Protein AF-X1C8N2-F1 (afdb_monomer_lite)

InterPro domains:
  IPR037171 NagB/RpiA transferase-like [SSF100950] (7-56)

pLDDT: mean 87.28, std 9.49, range [51.03, 96.25]

Radius of gyration: 13.07 Å; chains: 1; bounding box: 31×32×31 Å

Structure (mmCIF, N/CA/C/O backbone):
data_AF-X1C8N2-F1
#
_entry.id   AF-X1C8N2-F1
#
loop_
_atom_site.group_PDB
_atom_site.id
_atom_site.type_symbol
_atom_site.label_atom_id
_atom_site.label_alt_id
_atom_site.label_comp_id
_atom_site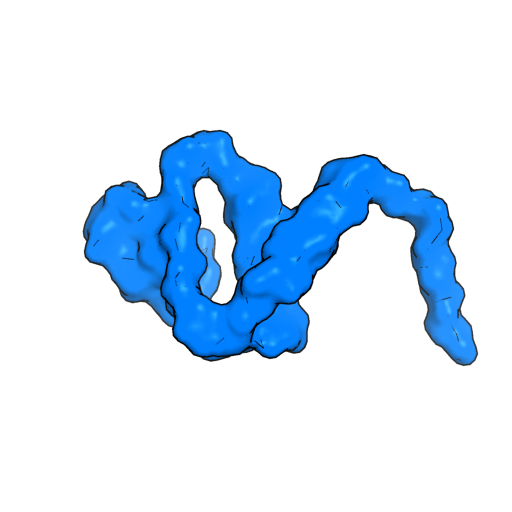.label_asym_id
_atom_site.label_entity_id
_atom_site.label_seq_id
_atom_site.pdbx_PDB_ins_code
_atom_site.Cartn_x
_atom_site.Cartn_y
_atom_site.Cartn_z
_atom_site.occupancy
_atom_site.B_iso_or_equiv
_atom_site.auth_seq_id
_atom_site.auth_comp_id
_atom_site.auth_asym_id
_atom_site.auth_atom_id
_atom_site.pdbx_PDB_model_num
ATOM 1 N N . MET A 1 1 ? -13.992 -20.359 10.628 1.00 51.03 1 MET A N 1
ATOM 2 C CA . MET A 1 1 ? -14.049 -18.943 10.208 1.00 51.03 1 MET A CA 1
ATOM 3 C C . MET A 1 1 ? -12.932 -18.224 10.931 1.00 51.03 1 MET A C 1
ATOM 5 O O . MET A 1 1 ? -12.820 -18.424 12.133 1.00 51.03 1 MET A O 1
ATOM 9 N N . SER A 1 2 ? -12.080 -17.484 10.223 1.00 67.81 2 SER A N 1
ATOM 10 C CA . SER A 1 2 ? -11.096 -16.612 10.868 1.00 67.81 2 SER A CA 1
ATOM 11 C C . SER A 1 2 ? -11.832 -15.519 11.639 1.00 67.81 2 SER A C 1
ATOM 13 O O . SER A 1 2 ? -12.766 -14.919 11.106 1.00 67.81 2 SER A O 1
ATOM 15 N N . GLU A 1 3 ? -11.440 -15.281 12.884 1.00 81.50 3 GLU A N 1
ATOM 16 C CA . GLU A 1 3 ? -11.916 -14.127 13.640 1.00 81.50 3 GLU A CA 1
ATOM 17 C C . GLU A 1 3 ? -11.265 -12.867 13.058 1.00 81.50 3 GLU A C 1
ATOM 19 O O . GLU A 1 3 ? -10.042 -12.788 12.949 1.00 81.50 3 GLU A O 1
ATOM 24 N N . TYR A 1 4 ? -12.079 -11.911 12.610 1.00 78.50 4 TYR A N 1
ATOM 25 C CA . TYR A 1 4 ? -11.573 -10.627 12.132 1.00 78.50 4 TYR A CA 1
ATOM 26 C C . TYR A 1 4 ? -11.253 -9.739 13.330 1.00 78.50 4 TYR A C 1
ATOM 28 O O . TYR A 1 4 ? -12.081 -9.620 14.239 1.00 78.50 4 TYR A O 1
ATOM 36 N N . SER A 1 5 ? -10.080 -9.096 13.312 1.00 78.12 5 SER A N 1
ATOM 37 C CA . SER A 1 5 ? -9.791 -8.030 14.273 1.00 78.12 5 SER A CA 1
ATOM 38 C C . SER A 1 5 ? -10.886 -6.968 14.171 1.00 78.12 5 SER A C 1
ATOM 40 O O . SER A 1 5 ? -11.370 -6.661 13.084 1.00 78.12 5 SER A O 1
ATOM 42 N N . LYS A 1 6 ? -11.325 -6.444 15.312 1.00 82.50 6 LYS A N 1
ATOM 43 C CA . LYS A 1 6 ? -12.268 -5.317 15.376 1.00 82.50 6 LYS A CA 1
ATOM 44 C C . LYS A 1 6 ? -11.586 -4.028 15.817 1.00 82.50 6 LYS A C 1
ATOM 46 O O . LYS A 1 6 ? -12.223 -2.981 15.812 1.00 82.50 6 LYS A O 1
ATOM 51 N N . ASP A 1 7 ? -10.321 -4.127 16.206 1.00 89.00 7 ASP A N 1
ATOM 52 C CA . ASP A 1 7 ? -9.524 -3.031 16.732 1.00 89.00 7 ASP A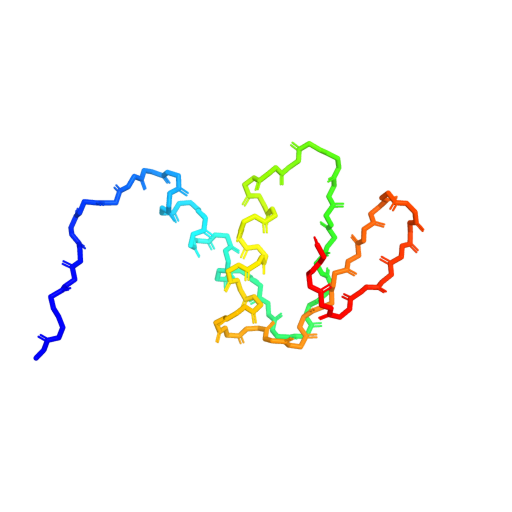 CA 1
ATOM 53 C C . ASP A 1 7 ? -8.556 -2.582 15.639 1.00 89.00 7 ASP A C 1
ATOM 55 O O . ASP A 1 7 ? -7.425 -3.057 15.553 1.00 89.00 7 ASP A O 1
ATOM 59 N N . TYR A 1 8 ? -9.072 -1.764 14.719 1.00 90.56 8 TYR A N 1
ATOM 60 C CA . TYR A 1 8 ? -8.274 -1.118 13.684 1.00 90.56 8 TYR A CA 1
ATOM 61 C C . TYR A 1 8 ? -8.138 0.356 14.018 1.00 90.56 8 TYR A C 1
ATOM 63 O O . TYR A 1 8 ? -9.119 1.044 14.315 1.00 90.56 8 TYR A O 1
ATOM 71 N N . THR A 1 9 ? -6.920 0.855 13.903 1.00 93.38 9 THR A N 1
ATOM 72 C CA . THR A 1 9 ? -6.649 2.283 13.964 1.00 93.38 9 THR A CA 1
ATOM 73 C C . THR A 1 9 ? -7.163 2.980 12.703 1.00 93.38 9 THR A C 1
ATOM 75 O O . THR A 1 9 ? -7.329 2.380 11.636 1.00 93.38 9 THR A O 1
ATOM 78 N N . VAL A 1 10 ? -7.397 4.289 12.805 1.00 93.50 10 VAL A N 1
ATOM 79 C CA . VAL A 1 10 ? -7.775 5.108 11.642 1.00 93.50 10 VAL A CA 1
ATOM 80 C C . VAL A 1 10 ? -6.684 5.063 10.565 1.00 93.50 10 VAL A C 1
ATOM 82 O O . VAL A 1 10 ? -7.004 5.016 9.379 1.00 93.50 10 VAL A O 1
ATOM 85 N N . ASP A 1 11 ? -5.414 5.002 10.964 1.00 92.94 11 ASP A N 1
ATOM 86 C CA . ASP A 1 11 ? -4.278 4.939 10.042 1.00 92.94 11 ASP A CA 1
ATOM 87 C C . ASP A 1 11 ? -4.271 3.640 9.220 1.00 92.94 11 ASP A C 1
ATOM 89 O O . ASP A 1 11 ? -4.029 3.670 8.010 1.00 92.94 11 ASP A O 1
ATOM 93 N N . GLU A 1 12 ? -4.600 2.501 9.835 1.00 92.81 12 GLU A N 1
ATOM 94 C CA . GLU A 1 12 ? -4.735 1.217 9.135 1.00 92.81 12 GLU A CA 1
ATOM 95 C C . GLU A 1 12 ? -5.902 1.238 8.146 1.00 92.81 12 GLU A C 1
ATOM 97 O O . GLU A 1 12 ? -5.747 0.813 7.000 1.00 92.81 12 GLU A O 1
ATOM 102 N N . LEU A 1 13 ? -7.050 1.793 8.549 1.00 94.25 13 LEU A N 1
ATOM 103 C CA . LEU A 1 13 ? -8.206 1.943 7.663 1.00 94.25 13 LEU A CA 1
ATOM 104 C C . LEU A 1 13 ? -7.866 2.815 6.450 1.00 94.25 13 LEU A C 1
ATOM 106 O O . LEU A 1 13 ? -8.143 2.423 5.316 1.00 94.25 13 LEU A O 1
ATOM 110 N N . MET A 1 14 ? -7.218 3.961 6.665 1.00 95.00 14 MET A N 1
ATOM 111 C CA . MET A 1 14 ? -6.787 4.850 5.584 1.00 95.00 14 MET A CA 1
ATOM 112 C C . MET A 1 14 ? -5.764 4.183 4.662 1.00 95.00 14 MET A C 1
ATOM 114 O O . MET A 1 14 ? -5.869 4.305 3.442 1.00 95.00 14 MET A O 1
ATOM 118 N N . THR A 1 15 ? -4.815 3.432 5.222 1.00 95.56 15 THR A N 1
ATOM 119 C CA . THR A 1 15 ? -3.807 2.693 4.448 1.00 95.56 15 THR A CA 1
ATOM 120 C C . THR A 1 15 ? -4.457 1.649 3.542 1.00 95.56 15 THR A C 1
ATOM 122 O O . THR A 1 15 ? -4.121 1.564 2.362 1.00 95.56 15 THR A O 1
ATOM 125 N N . VAL A 1 16 ? -5.433 0.893 4.056 1.00 95.69 16 VAL A N 1
ATOM 126 C CA . VAL A 1 16 ? -6.175 -0.106 3.273 1.00 95.69 16 VAL A CA 1
ATOM 127 C C . VAL A 1 16 ? -7.017 0.556 2.185 1.00 95.69 16 VAL A C 1
ATOM 129 O O . VAL A 1 16 ? -7.045 0.065 1.059 1.00 95.69 16 VAL A O 1
ATOM 132 N N . LEU A 1 17 ? -7.695 1.666 2.490 1.00 96.25 17 LEU A N 1
ATOM 133 C CA . LEU A 1 17 ? -8.487 2.392 1.496 1.00 96.25 17 LEU A CA 1
ATOM 134 C C . LEU A 1 17 ? -7.610 2.916 0.357 1.00 96.25 17 LEU A C 1
ATOM 136 O O . LEU A 1 17 ? -7.947 2.696 -0.799 1.00 96.25 17 LEU A O 1
ATOM 140 N N . MET A 1 18 ? -6.458 3.514 0.665 1.00 95.56 18 MET A N 1
ATOM 141 C CA . MET A 1 18 ? -5.506 3.952 -0.360 1.00 95.56 18 MET A CA 1
ATOM 142 C C . MET A 1 18 ? -4.941 2.784 -1.170 1.00 95.56 18 MET A C 1
ATOM 144 O O . MET A 1 18 ? -4.800 2.898 -2.383 1.00 95.56 18 MET A O 1
ATOM 148 N N . ALA A 1 19 ? -4.647 1.650 -0.527 1.00 96.12 19 ALA A N 1
ATOM 149 C CA . ALA A 1 19 ? -4.130 0.473 -1.220 1.00 96.12 19 ALA A CA 1
ATOM 150 C C . ALA A 1 19 ? -5.121 -0.055 -2.267 1.00 96.12 19 ALA A C 1
ATOM 152 O O . ALA A 1 19 ? -4.696 -0.526 -3.313 1.00 96.12 19 ALA A O 1
ATOM 153 N N . ARG A 1 20 ? -6.432 0.046 -2.011 1.00 95.94 20 ARG A N 1
ATOM 154 C CA . ARG A 1 20 ? -7.490 -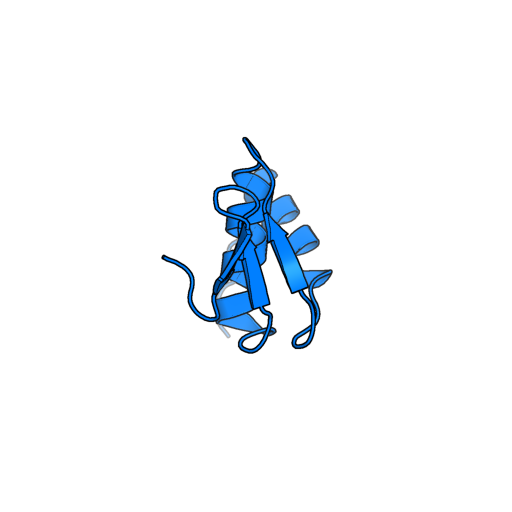0.424 -2.923 1.00 95.94 20 ARG A CA 1
ATOM 155 C C . ARG A 1 20 ? -7.665 0.423 -4.181 1.00 95.94 20 ARG A C 1
ATOM 157 O O . ARG A 1 20 ? -8.296 -0.050 -5.121 1.00 95.94 20 ARG A O 1
ATOM 164 N N . GLU A 1 21 ? -7.150 1.647 -4.190 1.00 95.31 21 GLU A N 1
ATOM 165 C CA . GLU A 1 21 ? -7.189 2.505 -5.378 1.00 95.31 21 GLU A CA 1
ATOM 166 C C . GLU A 1 21 ? -6.135 2.097 -6.418 1.00 95.31 21 GLU A C 1
ATOM 168 O O . GLU A 1 21 ? -6.254 2.466 -7.585 1.00 95.31 21 GLU A O 1
ATOM 173 N N . VAL A 1 22 ? -5.123 1.323 -6.010 1.00 94.31 22 VAL A N 1
ATOM 174 C CA . VAL A 1 22 ? -4.045 0.845 -6.879 1.00 94.31 22 VAL A CA 1
ATOM 175 C C . VAL A 1 22 ? -4.534 -0.309 -7.749 1.00 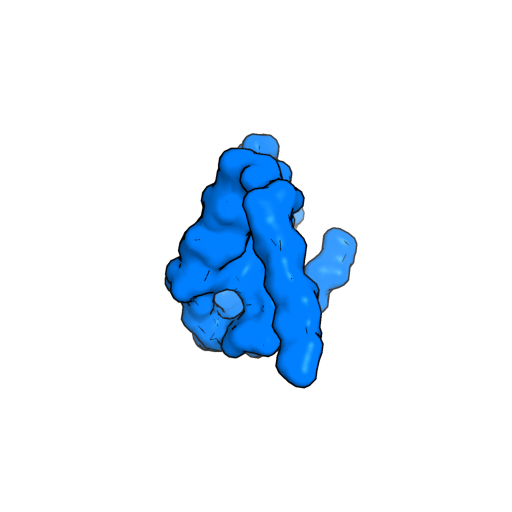94.31 22 VAL A C 1
ATOM 177 O O . VAL A 1 22 ? -5.132 -1.273 -7.272 1.00 94.31 22 VAL A O 1
ATOM 180 N N . ARG A 1 23 ? -4.222 -0.250 -9.040 1.00 94.88 23 ARG A N 1
ATOM 181 C CA . ARG A 1 23 ? -4.427 -1.340 -9.996 1.00 94.88 23 ARG A CA 1
ATOM 182 C C . ARG A 1 23 ? -3.131 -2.107 -10.213 1.00 94.88 23 ARG A C 1
ATOM 184 O O . ARG A 1 23 ? -2.037 -1.577 -10.048 1.00 94.88 23 ARG A O 1
ATOM 191 N N . ASN A 1 24 ? -3.252 -3.374 -10.605 1.00 93.25 24 ASN A N 1
ATOM 192 C CA . ASN A 1 24 ? -2.093 -4.246 -10.808 1.00 93.25 24 ASN A CA 1
ATOM 193 C C . ASN A 1 24 ? -1.126 -3.736 -11.894 1.00 93.25 24 ASN A C 1
ATOM 195 O O . ASN A 1 24 ? 0.046 -4.081 -11.878 1.00 93.25 24 ASN A O 1
ATOM 199 N N . ASP A 1 25 ? -1.599 -2.908 -12.820 1.00 92.88 25 ASP A N 1
ATOM 200 C CA . ASP A 1 25 ? -0.829 -2.314 -13.912 1.00 92.88 25 ASP A CA 1
ATOM 201 C C . ASP A 1 25 ? -0.439 -0.843 -13.673 1.00 92.88 25 ASP A C 1
ATOM 203 O O . ASP A 1 25 ? 0.118 -0.202 -14.567 1.00 92.88 25 ASP A O 1
ATOM 207 N N . ASP A 1 26 ? -0.689 -0.300 -12.476 1.00 92.94 26 ASP A N 1
ATOM 208 C CA . ASP A 1 26 ? -0.391 1.100 -12.174 1.00 92.94 26 ASP A CA 1
ATOM 209 C C . ASP A 1 26 ? 1.108 1.369 -11.977 1.00 92.94 26 ASP A C 1
ATOM 211 O O . ASP A 1 26 ? 1.873 0.561 -11.440 1.00 92.94 26 ASP A O 1
ATOM 215 N N . VAL A 1 27 ? 1.512 2.588 -12.346 1.00 91.12 27 VAL A N 1
ATOM 216 C CA . VAL A 1 27 ? 2.808 3.167 -11.976 1.00 91.12 27 VAL A CA 1
ATOM 217 C C . VAL A 1 27 ? 2.617 4.026 -10.728 1.00 91.12 27 VAL A C 1
ATOM 219 O O . VAL A 1 27 ? 2.136 5.159 -10.781 1.00 91.12 27 VAL A O 1
ATOM 222 N N . MET A 1 28 ? 3.014 3.478 -9.588 1.00 89.56 28 MET A N 1
ATOM 223 C CA . MET A 1 28 ? 2.918 4.084 -8.268 1.00 89.56 28 MET A CA 1
ATOM 224 C C . MET A 1 28 ? 4.052 5.093 -8.053 1.00 89.56 28 MET A C 1
ATOM 226 O O . MET A 1 28 ? 5.195 4.725 -7.767 1.00 89.56 28 MET A O 1
ATOM 230 N N . ILE A 1 29 ? 3.747 6.384 -8.180 1.00 88.31 29 ILE A N 1
ATOM 231 C CA . ILE A 1 29 ? 4.724 7.460 -7.964 1.00 88.31 29 ILE A CA 1
ATOM 232 C C . ILE A 1 29 ? 4.805 7.785 -6.472 1.00 88.31 29 ILE A C 1
ATOM 234 O O . ILE A 1 29 ? 3.842 8.269 -5.877 1.00 88.31 29 ILE A O 1
ATOM 238 N N . VAL A 1 30 ? 5.969 7.552 -5.868 1.00 83.75 30 VAL A N 1
ATOM 239 C CA . VAL A 1 30 ? 6.214 7.850 -4.451 1.00 83.75 30 VAL A CA 1
ATOM 240 C C . VAL A 1 30 ? 6.916 9.194 -4.333 1.00 83.75 30 VAL A C 1
ATOM 242 O O . VAL A 1 30 ? 8.036 9.353 -4.819 1.00 83.75 30 VAL A O 1
ATOM 245 N N . GLY A 1 31 ? 6.251 10.151 -3.681 1.00 80.94 31 GLY A N 1
ATOM 246 C CA . GLY A 1 31 ? 6.775 11.486 -3.400 1.00 80.94 31 GLY A CA 1
ATOM 247 C C . GLY A 1 31 ? 7.746 11.550 -2.212 1.00 80.94 31 GLY A C 1
ATOM 248 O O . GLY A 1 31 ? 7.995 10.563 -1.523 1.00 80.94 31 GLY A O 1
ATOM 249 N N . VAL A 1 32 ? 8.283 12.745 -1.935 1.00 75.56 32 VAL A N 1
ATOM 250 C CA . VAL A 1 32 ? 9.056 13.002 -0.709 1.00 75.56 32 VAL A CA 1
ATOM 251 C C . VAL A 1 32 ? 8.074 13.197 0.450 1.00 75.56 32 VAL A C 1
ATOM 253 O O . VAL A 1 32 ? 7.077 13.897 0.300 1.00 75.56 32 VAL A O 1
ATOM 256 N N . ALA A 1 33 ? 8.378 12.603 1.608 1.00 76.81 33 ALA A N 1
ATOM 257 C CA . ALA A 1 33 ? 7.622 12.754 2.858 1.00 76.81 33 ALA A CA 1
ATOM 258 C C . ALA A 1 33 ? 6.177 12.203 2.854 1.00 76.81 33 ALA A C 1
ATOM 260 O O . ALA A 1 33 ? 5.322 12.703 3.581 1.00 76.81 33 ALA A O 1
ATOM 261 N N . THR A 1 34 ? 5.904 11.125 2.108 1.00 85.69 34 THR A N 1
ATOM 262 C CA . THR A 1 34 ? 4.590 10.446 2.088 1.00 85.69 34 THR A CA 1
ATOM 263 C C . THR A 1 34 ? 4.644 9.016 2.665 1.00 85.69 34 THR A C 1
ATOM 265 O O . THR A 1 34 ? 4.421 8.051 1.927 1.00 85.69 34 THR A O 1
ATOM 268 N N . PRO A 1 35 ? 4.934 8.827 3.972 1.00 87.12 35 PRO A N 1
ATOM 269 C CA . PRO A 1 35 ? 5.118 7.495 4.565 1.00 87.12 35 PRO A CA 1
ATOM 270 C C . PRO A 1 35 ? 3.842 6.639 4.564 1.00 87.12 35 PRO A C 1
ATOM 272 O O . PRO A 1 35 ? 3.913 5.423 4.415 1.00 87.12 35 PRO A O 1
ATOM 275 N N . MET A 1 36 ? 2.663 7.258 4.671 1.00 90.56 36 MET A N 1
ATOM 276 C CA . MET A 1 36 ? 1.390 6.527 4.649 1.00 90.56 36 MET A CA 1
ATOM 277 C C . MET A 1 36 ? 1.058 5.988 3.246 1.00 90.56 36 MET A C 1
ATOM 279 O O . MET A 1 36 ? 0.607 4.856 3.103 1.00 90.56 36 MET A O 1
ATOM 283 N N . VAL A 1 37 ? 1.353 6.766 2.197 1.00 90.50 37 VAL A N 1
ATOM 284 C CA . VAL A 1 37 ? 1.193 6.332 0.795 1.00 90.50 37 VAL A CA 1
ATOM 285 C C . VAL A 1 37 ? 2.155 5.188 0.478 1.00 90.50 37 VAL A C 1
ATOM 287 O O . VAL A 1 37 ? 1.776 4.219 -0.171 1.00 90.50 37 VAL A O 1
ATOM 290 N N . TRP A 1 38 ? 3.382 5.258 0.999 1.00 90.50 38 TRP A N 1
ATOM 291 C CA . TRP A 1 38 ? 4.351 4.170 0.892 1.00 90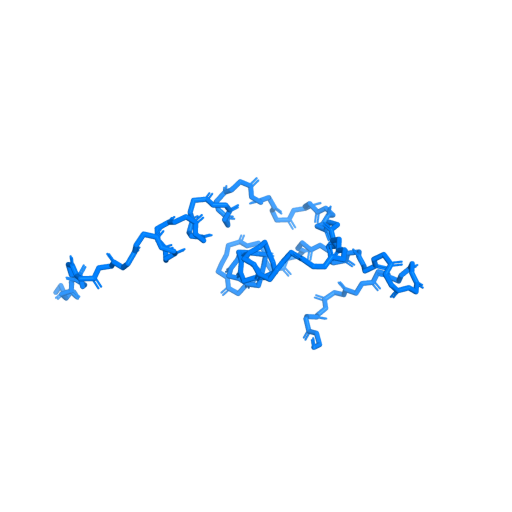.50 38 TRP A CA 1
ATOM 292 C C . TRP A 1 38 ? 3.829 2.859 1.494 1.00 90.50 38 TRP A C 1
ATOM 294 O O . TRP A 1 38 ? 3.911 1.807 0.854 1.00 90.50 38 TRP A O 1
ATOM 304 N N . ALA A 1 39 ? 3.247 2.918 2.696 1.00 93.06 39 ALA A N 1
ATOM 305 C CA . ALA A 1 39 ? 2.631 1.757 3.331 1.00 93.06 39 ALA A CA 1
ATOM 306 C C . ALA A 1 39 ? 1.471 1.198 2.488 1.00 93.06 39 ALA A C 1
ATOM 308 O O . ALA A 1 39 ? 1.392 -0.013 2.289 1.00 93.06 39 ALA A O 1
ATOM 309 N N . ALA A 1 40 ? 0.625 2.066 1.926 1.00 94.31 40 ALA A N 1
ATOM 310 C CA . ALA A 1 40 ? -0.498 1.666 1.081 1.00 94.31 40 ALA A CA 1
ATOM 311 C C . ALA A 1 40 ? -0.050 0.986 -0.222 1.00 94.31 40 ALA A C 1
ATOM 313 O O . ALA A 1 40 ? -0.558 -0.077 -0.570 1.00 94.31 40 ALA A O 1
ATOM 314 N N . PHE A 1 41 ? 0.942 1.546 -0.915 1.00 94.00 41 PHE A N 1
ATOM 315 C CA . PHE A 1 41 ? 1.502 0.945 -2.127 1.00 94.00 41 PHE A CA 1
ATOM 316 C C . PHE A 1 41 ? 2.180 -0.392 -1.842 1.00 94.00 41 PHE A C 1
ATOM 318 O O . PHE A 1 41 ? 1.992 -1.352 -2.583 1.00 94.00 41 PHE A O 1
ATOM 325 N N . THR A 1 42 ? 2.931 -0.481 -0.742 1.00 92.56 42 THR A N 1
ATOM 326 C CA . THR A 1 42 ? 3.526 -1.747 -0.285 1.00 92.56 42 THR A CA 1
ATOM 327 C C . THR A 1 42 ? 2.451 -2.787 0.003 1.00 92.56 42 THR A C 1
ATOM 329 O O . THR A 1 42 ? 2.566 -3.926 -0.444 1.00 92.56 42 THR A O 1
ATOM 332 N N . LEU A 1 43 ? 1.367 -2.395 0.675 1.00 94.62 43 LEU A N 1
ATOM 333 C CA . LEU A 1 43 ? 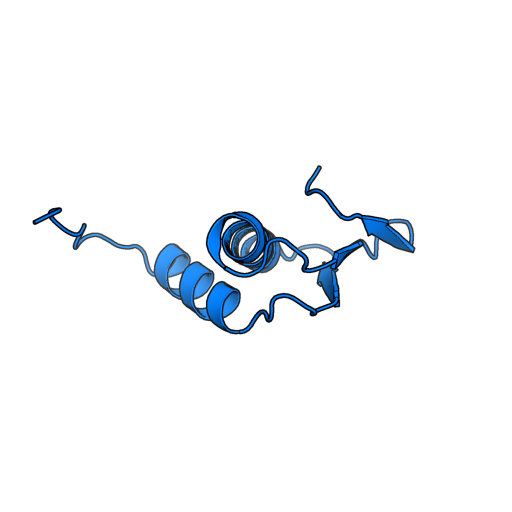0.238 -3.278 0.941 1.00 94.62 43 LEU A CA 1
ATOM 334 C C . LEU A 1 43 ? -0.445 -3.740 -0.353 1.00 94.62 43 LEU A C 1
ATOM 336 O O . LEU A 1 43 ? -0.738 -4.926 -0.489 1.00 94.62 43 LEU A O 1
ATOM 340 N N . ALA A 1 44 ? -0.674 -2.845 -1.317 1.00 95.12 44 ALA A N 1
ATOM 341 C CA . ALA A 1 44 ? -1.250 -3.198 -2.613 1.00 95.12 44 ALA A CA 1
ATOM 342 C C . ALA A 1 44 ? -0.381 -4.233 -3.347 1.00 95.12 44 ALA A C 1
ATOM 344 O O . ALA A 1 44 ? -0.885 -5.279 -3.764 1.00 95.12 44 ALA A O 1
ATOM 345 N N . LYS A 1 45 ? 0.935 -3.991 -3.390 1.00 93.25 45 LYS A N 1
ATOM 346 C CA . LYS A 1 45 ? 1.946 -4.850 -4.017 1.00 93.25 45 LYS A CA 1
ATOM 347 C C . LYS A 1 45 ? 1.955 -6.276 -3.459 1.00 93.25 45 LYS A C 1
ATOM 349 O O . LYS A 1 45 ? 1.991 -7.233 -4.223 1.00 93.25 45 LYS A O 1
ATOM 354 N N . VAL A 1 46 ? 1.891 -6.438 -2.136 1.00 94.88 46 VAL A N 1
ATOM 355 C CA . VAL A 1 46 ? 1.926 -7.768 -1.491 1.00 94.88 46 VAL A CA 1
ATOM 356 C C . VAL A 1 46 ? 0.565 -8.470 -1.440 1.00 94.88 46 VAL A C 1
ATOM 358 O O . VAL A 1 46 ? 0.483 -9.588 -0.936 1.00 94.88 46 VAL A O 1
ATOM 361 N N . THR A 1 47 ? -0.508 -7.833 -1.925 1.00 95.00 47 THR A N 1
ATOM 362 C CA . THR A 1 47 ? -1.870 -8.387 -1.861 1.00 95.00 47 THR A CA 1
ATOM 363 C C . THR A 1 47 ? -2.477 -8.649 -3.234 1.00 95.00 47 THR A C 1
ATOM 365 O O . THR A 1 47 ? -2.644 -9.803 -3.613 1.00 95.00 47 THR A O 1
ATOM 368 N N . HIS A 1 48 ? -2.849 -7.601 -3.966 1.00 94.88 48 HIS A N 1
ATOM 369 C CA . HIS A 1 48 ? -3.684 -7.698 -5.169 1.00 94.88 48 HIS A CA 1
ATOM 370 C C . HIS A 1 48 ? -3.068 -7.032 -6.404 1.00 94.88 48 HIS A C 1
ATOM 372 O O . HIS A 1 48 ? -3.575 -7.235 -7.505 1.00 94.88 48 HIS A O 1
ATOM 378 N N . ALA A 1 49 ? -1.986 -6.270 -6.232 1.00 94.69 49 ALA A N 1
ATOM 379 C CA . ALA A 1 49 ? -1.301 -5.539 -7.292 1.00 94.69 49 ALA A CA 1
ATOM 380 C C . ALA A 1 49 ? 0.209 -5.888 -7.380 1.00 94.69 49 ALA A C 1
ATOM 382 O O . ALA A 1 49 ? 1.044 -4.980 -7.329 1.00 94.69 49 ALA A O 1
ATOM 383 N N . PRO A 1 50 ? 0.606 -7.177 -7.472 1.00 93.12 50 PRO A N 1
ATOM 384 C CA . PRO A 1 50 ? 2.017 -7.585 -7.508 1.00 93.12 50 PRO A CA 1
ATOM 385 C C . PRO A 1 50 ? 2.824 -7.003 -8.676 1.00 93.12 50 PRO A C 1
ATOM 387 O O . PRO A 1 50 ? 4.033 -6.805 -8.532 1.00 93.12 50 PRO A O 1
ATOM 390 N N . ASP A 1 51 ? 2.190 -6.675 -9.799 1.00 93.00 51 ASP A N 1
ATOM 391 C CA . ASP A 1 51 ? 2.868 -6.187 -11.004 1.00 93.00 51 ASP A CA 1
ATOM 392 C C . ASP A 1 51 ? 3.002 -4.654 -11.043 1.00 93.00 51 ASP A C 1
ATOM 394 O O . ASP A 1 51 ? 3.717 -4.123 -11.895 1.00 93.00 51 ASP A O 1
ATOM 398 N N . ALA A 1 52 ? 2.407 -3.938 -10.080 1.00 91.06 52 ALA A N 1
ATOM 399 C CA . ALA A 1 52 ? 2.413 -2.476 -10.045 1.00 91.06 52 ALA A CA 1
ATOM 400 C C . ALA A 1 52 ? 3.836 -1.921 -9.872 1.00 91.06 52 ALA A C 1
ATOM 402 O O . ALA A 1 52 ? 4.606 -2.390 -9.033 1.00 91.06 52 ALA A O 1
ATOM 403 N N . ILE A 1 53 ? 4.222 -0.909 -10.641 1.00 90.94 53 ILE A N 1
ATOM 404 C CA . ILE A 1 53 ? 5.616 -0.445 -10.715 1.00 90.94 53 ILE A CA 1
ATOM 405 C C . ILE A 1 53 ? 5.832 0.721 -9.756 1.00 90.94 53 ILE A C 1
ATOM 407 O O . ILE A 1 53 ? 5.089 1.696 -9.803 1.00 90.94 53 ILE A O 1
ATOM 411 N N . TYR A 1 54 ? 6.885 0.688 -8.937 1.00 88.00 54 TYR A N 1
ATOM 412 C CA . TYR A 1 54 ? 7.282 1.862 -8.161 1.00 88.00 54 TYR A CA 1
ATOM 413 C C . TYR A 1 54 ? 8.073 2.834 -9.022 1.00 88.00 54 TYR A C 1
ATOM 415 O O . TYR A 1 54 ? 9.058 2.452 -9.653 1.00 88.00 54 TYR A O 1
ATOM 423 N N . HIS A 1 55 ? 7.705 4.108 -8.976 1.00 88.31 55 HIS A N 1
ATOM 424 C CA . HIS A 1 55 ? 8.529 5.198 -9.472 1.00 88.31 55 HIS A CA 1
ATOM 425 C C . HIS A 1 55 ? 8.989 6.061 -8.296 1.00 88.31 55 HIS A C 1
ATOM 427 O O . HIS A 1 55 ? 8.206 6.799 -7.691 1.00 88.31 55 HIS A O 1
ATOM 433 N N . TYR A 1 56 ? 10.277 5.960 -7.970 1.00 82.81 56 TYR A N 1
ATOM 434 C CA . TYR A 1 56 ? 10.893 6.776 -6.932 1.00 82.81 56 TYR A CA 1
ATOM 435 C C . TYR A 1 56 ? 11.331 8.099 -7.538 1.00 82.81 56 TYR A C 1
ATOM 437 O O . TYR A 1 56 ? 12.249 8.137 -8.362 1.00 82.81 56 TYR A O 1
ATOM 445 N N . ILE A 1 57 ? 10.726 9.200 -7.088 1.00 80.19 57 ILE A N 1
ATOM 446 C CA . ILE A 1 57 ? 11.142 10.532 -7.548 1.00 80.19 57 ILE A CA 1
ATOM 447 C C . ILE A 1 57 ? 12.563 10.877 -7.078 1.00 80.19 57 ILE A C 1
ATOM 449 O O . ILE A 1 57 ? 13.279 11.633 -7.731 1.00 80.19 57 ILE A O 1
ATOM 453 N N . MET A 1 58 ? 13.006 10.272 -5.970 1.00 74.19 58 MET A N 1
ATOM 454 C CA . MET A 1 58 ? 14.392 10.328 -5.511 1.00 74.19 58 MET A CA 1
ATOM 455 C C . MET A 1 58 ? 15.242 9.413 -6.398 1.00 74.19 58 MET A C 1
ATOM 457 O O . MET A 1 58 ? 15.329 8.212 -6.168 1.00 74.19 58 MET A O 1
ATOM 461 N N . GLY A 1 59 ? 15.835 9.990 -7.442 1.00 76.69 59 GLY A N 1
ATOM 462 C CA . GLY A 1 59 ? 16.660 9.268 -8.415 1.00 76.69 59 GLY A CA 1
ATOM 463 C C . GLY A 1 59 ? 15.947 8.875 -9.712 1.00 76.69 59 GLY A C 1
ATOM 464 O O . GLY A 1 59 ? 16.587 8.254 -10.555 1.00 76.69 59 GLY A O 1
ATOM 465 N N . ASN A 1 60 ? 14.666 9.237 -9.895 1.00 79.38 60 ASN A N 1
ATOM 466 C CA . ASN A 1 60 ? 13.858 8.970 -11.104 1.00 79.38 60 ASN A CA 1
ATOM 467 C C . ASN A 1 60 ? 13.997 7.530 -11.622 1.00 79.38 60 ASN A C 1
ATOM 469 O O . ASN A 1 60 ? 14.243 7.291 -12.805 1.00 79.38 60 ASN A O 1
ATOM 473 N N . THR A 1 61 ? 13.918 6.562 -10.710 1.00 82.62 61 THR A N 1
ATOM 474 C CA . THR A 1 61 ? 14.141 5.147 -11.021 1.00 82.62 61 THR A CA 1
ATOM 475 C C . THR A 1 61 ? 12.839 4.366 -10.896 1.00 82.62 61 THR A C 1
ATOM 477 O O . THR A 1 61 ? 12.084 4.547 -9.937 1.00 82.62 61 THR A O 1
ATOM 480 N N . PHE A 1 62 ? 12.599 3.481 -11.864 1.00 84.50 62 PHE A N 1
ATOM 481 C CA . PHE A 1 62 ? 11.514 2.505 -11.831 1.00 84.50 62 PHE A CA 1
ATOM 482 C C . PHE A 1 62 ? 11.998 1.214 -11.174 1.00 84.50 62 PHE A C 1
ATOM 484 O O . PHE A 1 62 ? 13.054 0.693 -11.538 1.00 84.50 62 PHE A O 1
ATOM 491 N N . VAL A 1 63 ? 11.241 0.694 -10.211 1.00 82.75 63 VAL A N 1
ATOM 492 C CA . VAL A 1 63 ? 11.593 -0.531 -9.488 1.00 82.75 63 VAL A CA 1
ATOM 493 C C . VAL A 1 63 ? 10.377 -1.441 -9.390 1.00 82.75 63 VAL A C 1
ATOM 495 O O . VAL A 1 63 ? 9.269 -1.007 -9.076 1.00 82.75 63 VAL A O 1
ATOM 498 N N . MET A 1 64 ? 10.603 -2.724 -9.654 1.00 80.25 64 MET A N 1
ATOM 499 C CA . MET A 1 64 ? 9.563 -3.751 -9.594 1.00 80.25 64 MET A CA 1
ATOM 500 C C . MET A 1 64 ? 9.400 -4.346 -8.197 1.00 80.25 64 MET A C 1
ATOM 502 O O . MET A 1 64 ? 8.368 -4.937 -7.918 1.00 80.25 64 MET A O 1
ATOM 506 N N . GLU A 1 65 ? 10.379 -4.191 -7.313 1.00 72.12 65 GLU A N 1
ATOM 507 C CA . GLU A 1 65 ? 10.355 -4.723 -5.950 1.00 72.12 65 GLU A CA 1
ATOM 508 C C . GLU A 1 65 ? 10.587 -3.584 -4.949 1.00 72.12 65 GLU A C 1
ATOM 510 O O . GLU A 1 65 ? 11.481 -2.760 -5.173 1.00 72.12 65 GLU A O 1
ATOM 515 N N . PRO A 1 66 ? 9.806 -3.504 -3.857 1.00 61.69 66 PRO A N 1
ATOM 516 C CA . PRO A 1 66 ? 10.059 -2.527 -2.808 1.00 61.69 66 PRO A CA 1
ATOM 517 C C . PRO A 1 66 ? 11.412 -2.828 -2.145 1.00 61.69 66 PRO A C 1
ATOM 519 O O . PRO A 1 66 ? 11.685 -3.969 -1.769 1.00 61.69 66 PRO A O 1
ATOM 522 N N . ARG A 1 67 ? 12.264 -1.805 -2.036 1.00 59.75 67 ARG A N 1
ATOM 523 C CA . ARG A 1 67 ? 13.533 -1.842 -1.292 1.00 59.75 67 ARG A CA 1
ATOM 524 C C . ARG A 1 67 ? 13.410 -1.166 0.061 1.00 59.75 67 ARG A C 1
ATOM 526 O O . ARG A 1 67 ? 12.651 -0.172 0.134 1.00 59.75 67 ARG A O 1
#

Organism: NCBI:txid412755

Sequence (67 aa):
MSEYSKDYTVDELMTVLMAREVRNDDVMIVGVATPMVWAAFTLAKVTHAPDAIYHYIMGNTFVMEPR

Secondary structure (DSSP, 8-state):
-PPPP----HHHHHHHHHHHT--TT-EEEE-TT-HHHHHHHHHHHHHT-TTPEEEETTTTEEESS--

Foldseek 3Di:
DDDDDPDDDPLRVVLCVLLVVDDLAAEQEDDPPDVSNVSSVVVNCVPPNVNHWYQYPVVRDIDSDDD